Protein AF-A0A0L0GMI0-F1 (afdb_monomer)

Sequence (113 aa):
MDDFISLIKMEAVISYNKTCLLMSGIPMLSYFVLLTFFYLFSEKIFKHLQKLMDSSYFILLMIIPIPVGYISTIIIPFILMANSYTNCPQENLSSYYVKDVALCEKIKRRDLF

Radius of gyration: 20.86 Å; Cα contacts (8 Å, |Δi|>4): 83; chains: 1; bounding box: 43×24×56 Å

Structure (mmCIF, N/CA/C/O backbone):
data_AF-A0A0L0GMI0-F1
#
_entry.id   AF-A0A0L0GMI0-F1
#
loop_
_atom_site.group_PDB
_atom_site.id
_atom_site.type_symbol
_atom_site.label_atom_id
_atom_site.label_alt_id
_atom_site.label_comp_id
_atom_site.label_asym_id
_atom_site.label_entity_id
_atom_site.label_seq_id
_atom_site.pdbx_PDB_ins_code
_atom_site.Cartn_x
_atom_site.Cartn_y
_atom_site.Cartn_z
_atom_site.occupancy
_atom_site.B_iso_or_equiv
_atom_site.auth_seq_id
_atom_site.auth_comp_id
_atom_site.auth_asym_id
_atom_site.auth_atom_id
_atom_site.pdbx_PDB_model_num
ATOM 1 N N . MET A 1 1 ? -8.566 -10.644 -27.800 1.00 45.41 1 MET A N 1
ATOM 2 C CA . MET A 1 1 ? -8.338 -10.448 -26.349 1.00 45.41 1 MET A CA 1
ATOM 3 C C . MET A 1 1 ? -7.211 -11.352 -25.841 1.00 45.41 1 MET A C 1
ATOM 5 O O . MET A 1 1 ? -6.398 -10.899 -25.041 1.00 45.41 1 MET A O 1
ATOM 9 N N . ASP A 1 2 ? -7.097 -12.575 -26.368 1.00 49.34 2 ASP A N 1
ATOM 10 C CA . ASP A 1 2 ? -6.113 -13.588 -25.947 1.00 49.34 2 ASP A CA 1
ATOM 11 C C . ASP A 1 2 ? -4.644 -13.177 -26.104 1.00 49.34 2 ASP A C 1
ATOM 13 O O . ASP A 1 2 ? -3.832 -13.492 -25.242 1.00 49.34 2 ASP A O 1
ATOM 17 N N . ASP A 1 3 ? -4.304 -12.389 -27.128 1.00 56.38 3 ASP A N 1
ATOM 18 C CA . ASP A 1 3 ? -2.925 -11.927 -27.340 1.00 56.38 3 ASP A CA 1
ATOM 19 C C . ASP A 1 3 ? -2.428 -10.937 -26.280 1.00 56.38 3 ASP A C 1
ATOM 21 O O . ASP A 1 3 ? -1.231 -10.805 -26.056 1.00 56.38 3 ASP A O 1
ATOM 25 N N . PHE A 1 4 ? -3.323 -10.162 -25.665 1.00 53.34 4 PHE A N 1
ATOM 26 C CA . PHE A 1 4 ? -2.927 -9.214 -24.618 1.00 53.34 4 PHE A CA 1
ATOM 27 C C . PHE A 1 4 ? -2.730 -9.944 -23.291 1.00 53.34 4 PHE A C 1
ATOM 29 O O . PHE A 1 4 ? -1.762 -9.708 -22.573 1.00 53.34 4 PHE A O 1
ATOM 36 N N . ILE A 1 5 ? -3.617 -10.904 -23.018 1.00 54.28 5 ILE A N 1
ATOM 37 C CA . ILE A 1 5 ? -3.507 -11.810 -21.878 1.00 54.28 5 ILE A CA 1
ATOM 38 C C . ILE A 1 5 ? -2.251 -12.676 -22.017 1.00 54.28 5 ILE A C 1
ATOM 40 O O . ILE A 1 5 ? -1.566 -12.888 -21.023 1.00 54.28 5 ILE A O 1
ATOM 44 N N . SER A 1 6 ? -1.891 -13.124 -23.224 1.00 56.09 6 SER A N 1
ATOM 45 C CA . SER A 1 6 ? -0.655 -13.878 -23.455 1.00 56.09 6 SER A CA 1
ATOM 46 C C . SER A 1 6 ? 0.599 -13.019 -23.259 1.00 56.09 6 SER A C 1
ATOM 48 O O . SER A 1 6 ? 1.538 -13.487 -22.626 1.00 56.09 6 SER A O 1
ATOM 50 N N . LEU A 1 7 ? 0.596 -11.749 -23.683 1.00 53.56 7 LEU A N 1
ATOM 51 C CA . LEU A 1 7 ? 1.687 -10.792 -23.435 1.00 53.56 7 LEU A CA 1
ATOM 52 C C . LEU A 1 7 ? 1.864 -10.448 -21.944 1.00 53.56 7 LEU A C 1
ATOM 54 O O . LEU A 1 7 ? 2.997 -10.333 -21.475 1.00 53.56 7 LEU A O 1
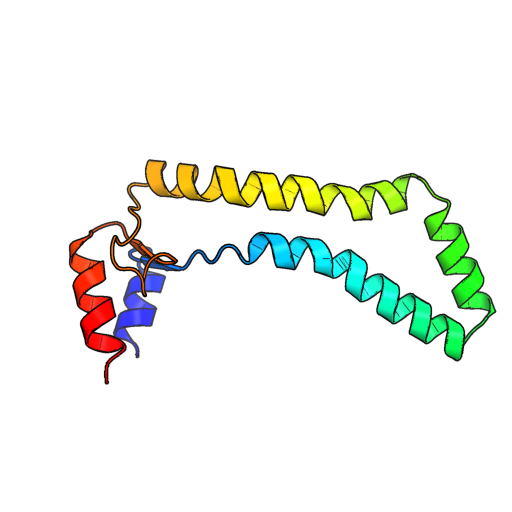ATOM 58 N N . ILE A 1 8 ? 0.765 -10.337 -21.189 1.00 56.25 8 ILE A N 1
ATOM 59 C CA . ILE A 1 8 ? 0.787 -10.200 -19.721 1.00 56.25 8 ILE A CA 1
ATOM 60 C C . ILE A 1 8 ? 1.314 -11.492 -19.077 1.00 56.25 8 ILE A C 1
ATOM 62 O O . ILE A 1 8 ? 2.153 -11.451 -18.182 1.00 56.25 8 ILE A O 1
ATOM 66 N N . LYS A 1 9 ? 0.865 -12.654 -19.566 1.00 52.31 9 LYS A N 1
ATOM 67 C CA . LYS A 1 9 ? 1.255 -13.981 -19.064 1.00 52.31 9 LYS A CA 1
ATOM 68 C C . LYS A 1 9 ? 2.706 -14.353 -19.399 1.00 52.31 9 LYS A C 1
ATOM 70 O O . LYS A 1 9 ? 3.284 -15.183 -18.709 1.00 52.31 9 LYS A O 1
ATOM 75 N N . MET A 1 10 ? 3.292 -13.736 -20.427 1.00 58.47 10 MET A N 1
ATOM 76 C CA . MET A 1 10 ? 4.709 -13.847 -20.798 1.00 58.47 10 MET A CA 1
ATOM 77 C C . MET A 1 10 ? 5.597 -12.785 -20.122 1.00 58.47 10 MET A C 1
ATOM 79 O O . MET A 1 10 ? 6.765 -12.663 -20.484 1.00 58.47 10 MET A O 1
ATOM 83 N N . GLU A 1 11 ? 5.065 -12.004 -19.170 1.00 60.06 11 GLU A N 1
ATOM 84 C CA . GLU A 1 11 ? 5.786 -10.912 -18.492 1.00 60.06 11 GLU A CA 1
ATOM 85 C C . GLU A 1 11 ? 6.426 -9.905 -19.472 1.00 60.06 11 GLU A C 1
ATOM 87 O O . GLU A 1 11 ? 7.500 -9.350 -19.231 1.00 60.06 11 GLU A O 1
ATOM 92 N N . ALA A 1 12 ? 5.804 -9.689 -20.633 1.00 57.09 12 ALA A N 1
ATOM 93 C CA . ALA A 1 12 ? 6.294 -8.730 -21.622 1.00 57.09 12 ALA A CA 1
ATOM 94 C C . ALA A 1 12 ? 5.743 -7.316 -21.365 1.00 57.09 12 ALA A C 1
ATOM 96 O O . ALA A 1 12 ? 6.363 -6.328 -21.768 1.00 57.09 12 ALA A O 1
ATOM 97 N N . VAL A 1 13 ? 4.593 -7.227 -20.683 1.00 57.94 13 VAL A N 1
ATOM 98 C CA . VAL A 1 13 ? 3.870 -5.987 -20.374 1.00 57.94 13 VAL A CA 1
ATOM 99 C C . VAL A 1 13 ? 3.370 -6.029 -18.930 1.00 57.94 13 VAL A C 1
ATOM 101 O O . VAL A 1 13 ? 2.648 -6.949 -18.548 1.00 57.94 13 VAL A O 1
ATOM 104 N N . ILE A 1 14 ? 3.713 -5.011 -18.143 1.00 63.50 14 ILE A N 1
ATOM 105 C CA . ILE A 1 14 ? 3.212 -4.801 -16.783 1.00 63.50 14 ILE A CA 1
ATOM 106 C C . ILE A 1 14 ? 2.431 -3.489 -16.770 1.00 63.50 14 ILE A C 1
ATOM 108 O O . ILE A 1 14 ? 2.994 -2.420 -17.002 1.00 63.50 14 ILE A O 1
ATOM 112 N N . SER A 1 15 ? 1.131 -3.549 -16.475 1.00 63.59 15 SER A N 1
ATOM 113 C CA . SER A 1 15 ? 0.370 -2.341 -16.155 1.00 63.59 15 SER A CA 1
ATOM 114 C C . SER A 1 15 ? 0.621 -1.989 -14.691 1.00 63.59 15 SER A C 1
ATOM 116 O O . SER A 1 15 ? 0.155 -2.694 -13.792 1.00 63.59 15 SER A O 1
ATOM 118 N N . TYR A 1 16 ? 1.348 -0.907 -14.440 1.00 61.53 16 TYR A N 1
ATOM 119 C CA . TYR A 1 16 ? 1.532 -0.375 -13.099 1.00 61.53 16 TYR A CA 1
ATOM 120 C C . TYR A 1 16 ? 0.848 0.984 -13.008 1.00 61.53 16 TYR A C 1
ATOM 122 O O . TYR A 1 16 ? 1.373 2.017 -13.424 1.00 61.53 16 TYR A O 1
ATOM 130 N N . ASN A 1 17 ? -0.360 0.975 -12.452 1.00 62.84 17 ASN A N 1
ATOM 131 C CA . ASN A 1 17 ? -1.055 2.201 -12.109 1.00 62.84 17 ASN A CA 1
ATOM 132 C C . ASN A 1 17 ? -0.637 2.641 -10.696 1.00 62.84 17 ASN A C 1
ATOM 134 O O . ASN A 1 17 ? -0.515 1.818 -9.787 1.00 62.84 17 ASN A O 1
ATOM 138 N N . LYS A 1 18 ? -0.470 3.951 -10.477 1.00 61.91 18 LYS A N 1
ATOM 139 C CA . LYS A 1 18 ? -0.080 4.555 -9.182 1.00 61.91 18 LYS A CA 1
ATOM 140 C C . LYS A 1 18 ? -1.154 4.405 -8.083 1.00 61.91 18 LYS A C 1
ATOM 142 O O . LYS A 1 18 ? -1.054 5.004 -7.015 1.00 61.91 18 LYS A O 1
ATOM 147 N N . THR A 1 19 ? -2.163 3.569 -8.315 1.00 60.03 19 THR A N 1
ATOM 148 C CA . THR A 1 19 ? -3.239 3.179 -7.397 1.00 60.03 19 THR A CA 1
ATOM 149 C C . THR A 1 19 ? -2.758 2.487 -6.118 1.00 60.03 19 THR A C 1
ATOM 151 O O . THR A 1 19 ? -3.553 2.346 -5.194 1.00 60.03 19 THR A O 1
ATOM 154 N N . CYS A 1 20 ? -1.481 2.099 -5.994 1.00 58.75 20 CYS A N 1
ATOM 155 C CA . CYS A 1 20 ? -0.931 1.577 -4.732 1.00 58.75 20 CYS A CA 1
ATOM 156 C C . CYS A 1 20 ? -1.106 2.550 -3.552 1.00 58.75 20 CYS A C 1
ATOM 158 O O . CYS A 1 20 ? -1.334 2.105 -2.428 1.00 58.75 20 CYS A O 1
ATOM 160 N N . LEU A 1 21 ? -1.106 3.867 -3.798 1.00 58.38 21 LEU A N 1
ATOM 161 C CA . LEU A 1 21 ? -1.446 4.859 -2.770 1.00 58.38 21 LEU A CA 1
ATOM 162 C C . LEU A 1 21 ? -2.892 4.705 -2.271 1.00 58.38 21 LEU A C 1
ATOM 164 O O . LEU A 1 21 ? -3.134 4.754 -1.068 1.00 58.38 21 LEU A O 1
ATOM 168 N N . LEU A 1 22 ? -3.843 4.445 -3.172 1.00 61.25 22 LEU A N 1
ATOM 169 C CA . LEU A 1 22 ? -5.258 4.261 -2.829 1.00 61.25 22 LEU A CA 1
ATOM 170 C C . LEU A 1 22 ? -5.500 2.984 -2.013 1.00 61.25 22 LEU A C 1
ATOM 172 O O . LEU A 1 22 ? -6.373 2.974 -1.148 1.00 61.25 22 LEU A O 1
ATOM 176 N N . MET A 1 23 ? -4.698 1.933 -2.219 1.00 65.31 23 MET A N 1
ATOM 177 C CA . MET A 1 23 ? -4.810 0.702 -1.428 1.00 65.31 23 MET A CA 1
ATOM 178 C C . MET A 1 23 ? -4.419 0.898 0.040 1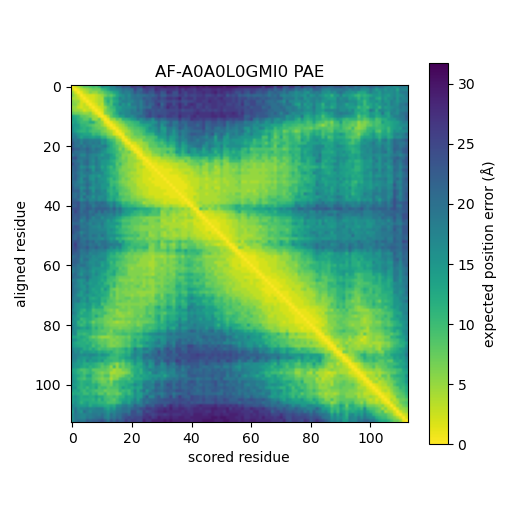.00 65.31 23 MET A C 1
ATOM 180 O O . MET A 1 23 ? -4.988 0.248 0.915 1.00 65.31 23 MET A O 1
ATOM 184 N N . SER A 1 24 ? -3.515 1.838 0.333 1.00 65.75 24 SER A N 1
ATOM 185 C CA . SER A 1 24 ? -3.117 2.144 1.714 1.00 65.75 24 SER A CA 1
ATOM 186 C C . SER A 1 24 ? -4.233 2.789 2.549 1.00 65.75 24 SER A C 1
ATOM 188 O O . SER A 1 24 ? -4.218 2.677 3.771 1.00 65.75 24 SER A O 1
ATOM 190 N N . GLY A 1 25 ? -5.232 3.405 1.904 1.00 68.00 25 GLY A N 1
ATOM 191 C CA . GLY A 1 25 ? -6.398 4.006 2.564 1.00 68.00 25 GLY A CA 1
ATOM 192 C C . GLY A 1 25 ? -7.517 3.016 2.913 1.00 68.00 25 GLY A C 1
ATOM 193 O O . GLY A 1 25 ? -8.428 3.358 3.667 1.00 68.00 25 GLY A O 1
ATOM 194 N N . ILE A 1 26 ? -7.460 1.785 2.393 1.00 79.81 26 ILE A N 1
ATOM 195 C CA . ILE A 1 26 ? -8.497 0.757 2.584 1.00 79.81 26 ILE A CA 1
ATOM 196 C C . ILE A 1 26 ? -8.682 0.368 4.063 1.00 79.81 26 ILE A C 1
ATOM 198 O O . ILE A 1 26 ? -9.832 0.329 4.509 1.00 79.81 26 ILE A O 1
ATOM 202 N N . PRO A 1 27 ? -7.621 0.127 4.863 1.00 78.06 27 PRO A N 1
ATOM 203 C CA . PRO A 1 27 ? -7.773 -0.167 6.289 1.00 78.06 27 PRO A CA 1
ATOM 204 C C . PRO A 1 27 ? -8.501 0.964 7.020 1.00 78.06 27 PRO A C 1
ATOM 206 O O . PRO A 1 27 ? -9.423 0.716 7.793 1.00 78.06 27 PRO A O 1
ATOM 209 N N . MET A 1 28 ? -8.165 2.212 6.683 1.00 76.75 28 MET A N 1
ATOM 210 C CA . MET A 1 28 ? -8.771 3.399 7.276 1.00 76.75 28 MET A CA 1
ATOM 211 C C . MET A 1 28 ? -10.262 3.507 6.939 1.00 76.75 28 MET A C 1
ATOM 213 O O . MET A 1 28 ? -11.093 3.616 7.840 1.00 76.75 28 MET A O 1
ATOM 217 N N . LEU A 1 29 ? -10.615 3.396 5.656 1.00 82.00 29 LEU A N 1
ATOM 218 C CA . LEU A 1 29 ? -12.003 3.455 5.191 1.00 82.00 29 LEU A CA 1
ATOM 219 C C . LEU A 1 29 ? -12.854 2.310 5.748 1.00 82.00 29 LEU A C 1
ATOM 221 O O . LEU A 1 29 ? -13.950 2.552 6.252 1.00 82.00 29 LEU A O 1
ATOM 225 N N . SER A 1 30 ? -12.345 1.076 5.698 1.00 83.94 30 SER A N 1
ATOM 226 C CA . SER A 1 30 ? -13.062 -0.096 6.213 1.00 83.94 30 SER A CA 1
ATOM 227 C C . SER A 1 30 ? -13.375 0.038 7.704 1.00 83.94 30 SER A C 1
ATOM 229 O O . SER A 1 30 ? -14.489 -0.261 8.135 1.00 83.94 30 SER A O 1
ATOM 231 N N . TYR A 1 31 ? -12.438 0.582 8.482 1.00 80.06 31 TYR A N 1
ATOM 232 C CA . TYR A 1 31 ? -12.627 0.827 9.903 1.00 80.06 31 TYR A CA 1
ATOM 233 C C . TYR A 1 31 ? -13.682 1.903 10.179 1.00 80.06 31 TYR A C 1
ATOM 235 O O . TYR A 1 31 ? -14.556 1.682 11.013 1.00 80.06 31 TYR A O 1
ATOM 243 N N . PHE A 1 32 ? -13.661 3.037 9.467 1.00 83.62 32 PHE A N 1
ATOM 244 C CA . PHE A 1 32 ? -14.683 4.082 9.627 1.00 83.62 32 PHE A CA 1
ATOM 245 C C . PHE A 1 32 ? -16.092 3.571 9.317 1.00 83.62 32 PHE A C 1
ATOM 247 O O . PHE A 1 32 ? -17.040 3.896 10.037 1.00 83.62 32 PHE A O 1
ATOM 254 N N . VAL A 1 33 ? -16.232 2.736 8.285 1.00 87.94 33 VAL A N 1
ATOM 255 C CA . VAL A 1 33 ? -17.512 2.101 7.943 1.00 87.94 33 VAL A CA 1
ATOM 256 C C . VAL A 1 33 ? -17.976 1.181 9.072 1.00 87.94 33 VAL A C 1
ATOM 258 O O . VAL A 1 33 ? -19.119 1.297 9.512 1.00 87.94 33 VAL A O 1
ATOM 261 N N . LEU A 1 34 ? -17.094 0.323 9.595 1.00 85.50 34 LEU A N 1
ATOM 262 C CA . LEU A 1 34 ? -17.415 -0.554 10.726 1.00 85.50 34 LEU A CA 1
ATOM 263 C C . LEU A 1 34 ? -17.786 0.243 11.980 1.00 85.50 34 LEU A C 1
ATOM 265 O O . LEU A 1 34 ? -18.757 -0.085 12.655 1.00 85.50 34 LEU A O 1
ATOM 269 N N . LEU A 1 35 ? -17.056 1.314 12.277 1.00 84.38 35 LEU A N 1
ATOM 270 C CA . LEU A 1 35 ? -17.288 2.149 13.451 1.00 84.38 35 LEU A CA 1
ATOM 271 C C . LEU A 1 35 ? -18.642 2.864 13.367 1.00 84.38 35 LEU A C 1
ATOM 273 O O . LEU A 1 35 ? -19.394 2.864 14.339 1.00 84.38 35 LEU A O 1
ATOM 277 N N . THR A 1 36 ? -18.992 3.387 12.190 1.00 85.62 36 THR A N 1
ATOM 278 C CA . THR A 1 36 ? -20.298 4.020 11.937 1.00 85.62 36 THR A CA 1
ATOM 279 C C . THR A 1 36 ? -21.433 2.998 12.010 1.00 85.62 36 THR A C 1
ATOM 281 O O . THR A 1 36 ? -22.473 3.257 12.612 1.00 85.62 36 THR A O 1
ATOM 284 N N . PHE A 1 37 ? -21.219 1.805 11.453 1.00 88.81 37 PHE A N 1
ATOM 285 C CA . PHE A 1 37 ? -22.167 0.700 11.528 1.00 88.81 37 PHE A CA 1
ATOM 286 C C . PHE A 1 37 ? -22.421 0.285 12.986 1.00 88.81 37 PHE A C 1
ATOM 288 O O . PHE A 1 37 ? -23.559 0.290 13.449 1.00 88.81 37 PHE A O 1
ATOM 295 N N . PHE A 1 38 ? -21.377 0.012 13.768 1.00 84.88 38 PHE A N 1
ATOM 296 C CA . PHE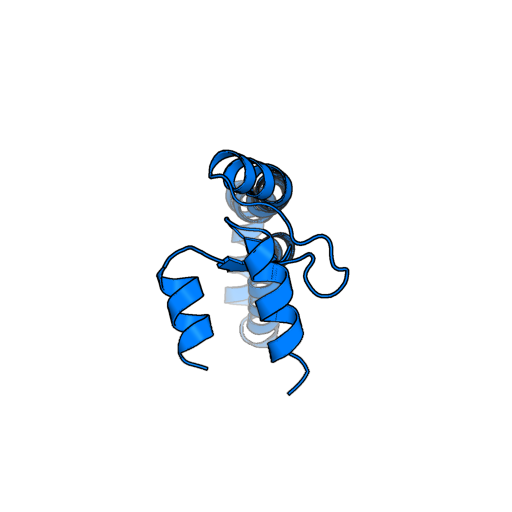 A 1 38 ? -21.550 -0.381 15.168 1.00 84.88 38 PHE A CA 1
ATOM 297 C C . PHE A 1 38 ? -22.055 0.752 16.064 1.00 84.88 38 PHE A C 1
ATOM 299 O O . PHE A 1 38 ? -22.758 0.465 17.029 1.00 84.88 38 PHE A O 1
ATOM 306 N N . TYR A 1 39 ? -21.774 2.016 15.740 1.00 84.31 39 TYR A N 1
ATOM 307 C CA . TYR A 1 39 ? -22.387 3.158 16.422 1.00 84.31 39 TYR A CA 1
ATOM 308 C C . TYR A 1 39 ? -23.920 3.139 16.302 1.00 84.31 39 TYR A C 1
ATOM 310 O O . TYR A 1 39 ? -24.614 3.341 17.295 1.00 84.31 39 TYR A O 1
ATOM 318 N N . LEU A 1 40 ? -24.446 2.828 15.113 1.00 86.62 40 LEU A N 1
ATOM 319 C CA . LEU A 1 40 ? -25.888 2.763 14.854 1.00 86.62 40 LEU A CA 1
ATOM 320 C C . LEU A 1 40 ? -26.565 1.536 15.487 1.00 86.62 40 LEU A C 1
ATOM 322 O O . LEU A 1 40 ? -27.724 1.619 15.884 1.00 86.62 40 LEU A O 1
ATOM 326 N N . PHE A 1 41 ? -25.862 0.403 15.580 1.00 85.19 41 PHE A N 1
ATOM 327 C CA . PHE A 1 41 ? -26.471 -0.878 15.964 1.00 85.19 41 PHE A CA 1
ATOM 328 C C . PHE A 1 41 ? -26.119 -1.375 17.372 1.00 85.19 41 PHE A C 1
ATOM 330 O O . PHE A 1 41 ? -26.845 -2.207 17.919 1.00 85.19 41 PHE A O 1
ATOM 337 N N . SER A 1 42 ? -24.995 -0.969 17.970 1.00 82.69 42 SER A N 1
ATOM 338 C CA . SER A 1 42 ? -24.513 -1.570 19.222 1.00 82.69 42 SER A CA 1
ATOM 339 C C . SER A 1 42 ? -23.525 -0.693 19.992 1.00 82.69 42 SER A C 1
ATOM 341 O O . SER A 1 42 ? -22.308 -0.769 19.816 1.00 82.69 42 SER A O 1
ATOM 343 N N . GLU A 1 43 ? -24.043 0.027 20.987 1.00 79.06 43 GLU A N 1
ATOM 344 C CA . GLU A 1 43 ? -23.264 0.919 21.857 1.00 79.06 43 GLU A CA 1
ATOM 345 C C . GLU A 1 43 ? -22.144 0.196 22.642 1.00 79.06 43 GLU A C 1
ATOM 347 O O . GLU A 1 43 ? -21.072 0.752 22.886 1.00 79.06 43 GLU A O 1
ATOM 352 N N . LYS A 1 44 ? -22.355 -1.078 23.013 1.00 82.81 44 LYS A N 1
ATOM 353 C CA . LYS A 1 44 ? -21.337 -1.909 23.689 1.00 82.81 44 LYS A CA 1
ATOM 354 C C . LYS A 1 44 ? -20.145 -2.225 22.784 1.00 82.81 44 LYS A C 1
ATOM 356 O O . LYS A 1 44 ? -19.004 -2.164 23.235 1.00 82.81 44 LYS A O 1
ATOM 361 N N . ILE A 1 45 ? -20.412 -2.568 21.524 1.00 79.31 45 ILE A N 1
ATOM 362 C CA . ILE A 1 45 ? -19.373 -2.921 20.548 1.00 79.31 45 ILE A CA 1
ATOM 363 C C . ILE A 1 45 ? -18.616 -1.660 20.130 1.00 79.31 45 ILE A C 1
ATOM 365 O O . ILE A 1 45 ? -17.389 -1.678 20.050 1.00 79.31 45 ILE A O 1
ATOM 369 N N . PHE A 1 46 ? -19.328 -0.542 19.980 1.00 81.38 46 PHE A N 1
ATOM 370 C CA . PHE A 1 46 ? -18.733 0.766 19.733 1.00 81.38 46 PHE A CA 1
ATOM 371 C C . PHE A 1 46 ? -17.703 1.156 20.807 1.00 81.38 46 PHE A C 1
ATOM 373 O O . PHE A 1 46 ? -16.556 1.452 20.475 1.00 81.38 46 PHE A O 1
ATOM 380 N N . LYS A 1 47 ? -18.056 1.065 22.100 1.00 81.94 47 LYS A N 1
ATOM 381 C CA . LYS A 1 47 ? -17.120 1.360 23.207 1.00 81.94 47 LYS A CA 1
ATOM 382 C C . LYS A 1 47 ? -15.894 0.440 23.204 1.00 81.94 47 LYS A C 1
ATOM 384 O O . LYS A 1 47 ? -14.802 0.866 23.574 1.00 81.94 47 LYS A O 1
ATOM 389 N N . HIS A 1 48 ? -16.050 -0.813 22.772 1.00 82.25 48 HIS A N 1
ATOM 390 C CA . HIS A 1 48 ? -14.936 -1.754 22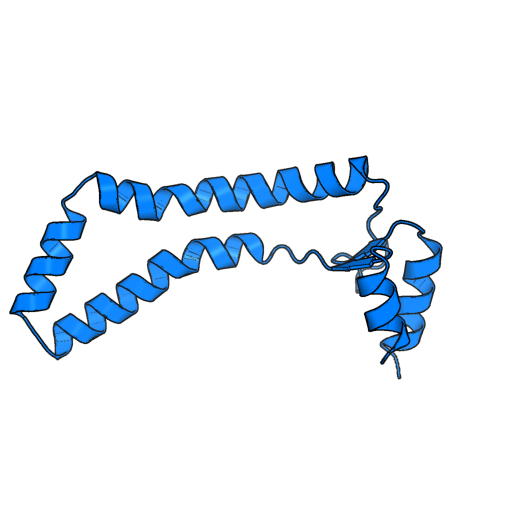.658 1.00 82.25 48 HIS A CA 1
ATOM 391 C C . HIS A 1 48 ? -13.982 -1.402 21.504 1.00 82.25 48 HIS A C 1
ATOM 393 O O . HIS A 1 48 ? -12.768 -1.406 21.698 1.00 82.25 48 HIS A O 1
ATOM 399 N N . LEU A 1 49 ? -14.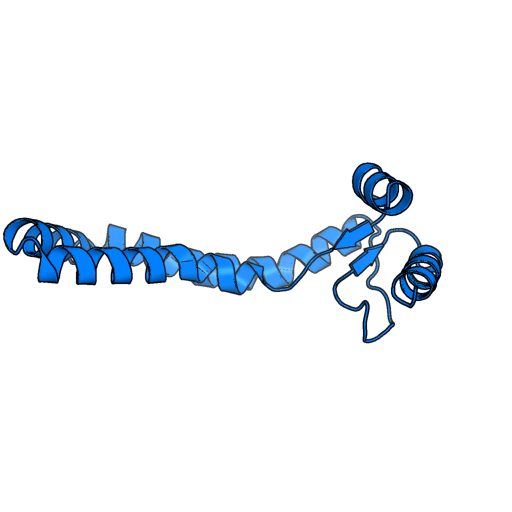518 -1.031 20.336 1.00 78.50 49 LEU A N 1
ATOM 400 C CA . LEU A 1 49 ? -13.730 -0.539 19.197 1.00 78.50 49 LEU A CA 1
ATOM 401 C C . LEU A 1 49 ? -12.995 0.762 19.532 1.00 78.50 49 LEU A C 1
ATOM 403 O O . LEU A 1 49 ? -11.820 0.912 19.210 1.00 78.50 49 LEU A O 1
ATOM 407 N N . GLN A 1 50 ? -13.649 1.672 20.253 1.00 77.81 50 GLN A N 1
ATOM 408 C CA . GLN A 1 50 ? -13.020 2.911 20.702 1.00 77.81 50 GLN A CA 1
ATOM 409 C C . GLN A 1 50 ? -11.845 2.636 21.656 1.00 77.81 50 GLN A C 1
ATOM 411 O O . GLN A 1 50 ? -10.779 3.220 21.503 1.00 77.81 50 GLN A O 1
ATOM 416 N N . LYS A 1 51 ? -11.987 1.661 22.562 1.00 82.75 51 LYS A N 1
ATOM 417 C CA . LYS A 1 51 ? -10.895 1.217 23.441 1.00 82.75 51 LYS A CA 1
ATOM 418 C C . LYS A 1 51 ? -9.734 0.561 22.678 1.00 82.75 51 LYS A C 1
ATOM 420 O O . LYS A 1 51 ? -8.590 0.659 23.112 1.00 82.75 51 LYS A O 1
ATOM 425 N N . LEU A 1 52 ? -10.003 -0.110 21.555 1.00 77.50 52 LEU A N 1
ATOM 426 C CA . LEU A 1 52 ? -8.950 -0.638 20.676 1.00 77.50 52 LEU A CA 1
ATOM 427 C C . LEU A 1 52 ? -8.142 0.488 20.013 1.00 77.50 52 LEU A C 1
ATOM 429 O O . LEU A 1 52 ? -6.943 0.318 19.814 1.00 77.50 52 LEU A O 1
ATOM 433 N N . MET A 1 53 ? -8.761 1.639 19.733 1.00 71.12 53 MET A N 1
ATOM 434 C CA . MET A 1 53 ? -8.090 2.817 19.170 1.00 71.12 53 MET A CA 1
ATOM 435 C C . MET A 1 53 ? -7.141 3.502 20.163 1.00 71.12 53 MET A C 1
ATOM 437 O O . MET A 1 53 ? -6.106 4.013 19.747 1.00 71.12 53 MET A O 1
ATOM 441 N N . ASP A 1 54 ? -7.446 3.463 21.464 1.00 77.75 54 ASP A N 1
ATOM 442 C CA . ASP A 1 54 ? -6.546 3.985 22.505 1.00 77.75 54 ASP A CA 1
ATOM 443 C C . ASP A 1 54 ? -5.231 3.187 22.593 1.00 77.75 54 ASP A C 1
ATOM 445 O O . ASP A 1 54 ? -4.234 3.655 23.148 1.00 77.75 54 ASP A O 1
ATOM 449 N N . SER A 1 55 ? -5.198 1.976 22.026 1.00 82.25 55 SER A N 1
ATOM 450 C CA . SER A 1 55 ? -3.973 1.195 21.909 1.00 82.25 55 SER A CA 1
ATOM 451 C C . SER A 1 55 ? -3.051 1.806 20.854 1.00 82.25 55 SER A C 1
ATOM 453 O O . SER A 1 55 ? -3.373 1.835 19.663 1.00 82.25 55 SER A O 1
ATOM 455 N N . SER A 1 56 ? -1.850 2.223 21.268 1.00 79.44 56 SER A N 1
ATOM 456 C CA . SER A 1 56 ? -0.853 2.808 20.357 1.00 79.44 56 SER A CA 1
ATOM 457 C C . SER A 1 56 ? -0.502 1.886 19.182 1.00 79.44 56 SER A C 1
ATOM 459 O O . SER A 1 56 ? -0.226 2.361 18.082 1.00 79.44 56 SER A O 1
ATOM 461 N N . TYR A 1 57 ? -0.589 0.567 19.382 1.00 81.06 57 TYR A N 1
ATOM 462 C CA . TYR A 1 57 ? -0.366 -0.441 18.347 1.00 81.06 57 TYR A CA 1
ATOM 463 C C . TYR A 1 57 ? -1.372 -0.350 17.196 1.00 81.06 57 TYR A C 1
ATOM 465 O O . TYR A 1 57 ? -1.011 -0.583 16.043 1.00 81.06 57 TYR A O 1
ATOM 473 N N . PHE A 1 58 ? -2.626 -0.001 17.490 1.00 79.75 58 PHE A N 1
ATOM 474 C CA . PHE A 1 58 ? -3.684 0.069 16.485 1.00 79.75 58 PHE A CA 1
ATOM 475 C C . PHE A 1 58 ? -3.524 1.310 15.604 1.00 79.75 58 PHE A C 1
ATOM 477 O O . PHE A 1 58 ? -3.633 1.234 14.381 1.00 79.75 58 PHE A O 1
ATOM 484 N N . ILE A 1 59 ? -3.160 2.439 16.219 1.00 78.44 59 ILE A N 1
ATOM 485 C CA . ILE A 1 59 ? -2.799 3.672 15.509 1.00 78.44 59 ILE A CA 1
ATOM 486 C C . ILE A 1 59 ? -1.585 3.423 14.605 1.00 78.44 59 ILE A C 1
ATOM 488 O O . ILE A 1 59 ? -1.590 3.812 13.438 1.00 78.44 59 ILE A O 1
ATOM 492 N N . LEU A 1 60 ? -0.570 2.715 15.111 1.00 82.00 60 LEU A N 1
ATOM 493 C CA . LEU A 1 60 ? 0.619 2.365 14.338 1.00 82.00 60 LEU A CA 1
ATOM 494 C C . LEU A 1 60 ? 0.261 1.531 13.094 1.00 82.00 60 LEU A C 1
ATOM 496 O O . LEU A 1 60 ? 0.692 1.859 11.990 1.00 82.00 60 LEU A O 1
ATOM 500 N N . LEU A 1 61 ? -0.580 0.504 13.253 1.00 81.56 61 LEU A N 1
ATOM 501 C CA . LEU A 1 61 ? -1.065 -0.348 12.158 1.00 81.56 61 LEU A CA 1
ATOM 502 C C . LEU A 1 61 ? -1.834 0.424 11.079 1.00 81.56 61 LEU A C 1
ATOM 504 O O . LEU A 1 61 ? -1.763 0.062 9.908 1.00 81.56 61 LEU A O 1
ATOM 508 N N . MET A 1 62 ? -2.545 1.483 11.461 1.00 78.56 62 MET A N 1
ATOM 509 C CA . MET A 1 62 ? -3.307 2.324 10.534 1.00 78.56 62 MET A CA 1
ATOM 510 C C . MET A 1 62 ? -2.428 3.342 9.803 1.00 78.56 62 MET A C 1
ATOM 512 O O . MET A 1 62 ? -2.721 3.690 8.661 1.00 78.56 62 MET A O 1
ATOM 516 N N . ILE A 1 63 ? -1.347 3.810 10.433 1.00 80.94 63 ILE A N 1
ATOM 517 C CA . ILE A 1 63 ? -0.457 4.827 9.858 1.00 80.94 63 ILE A CA 1
ATOM 518 C C . ILE A 1 63 ? 0.633 4.202 8.983 1.00 80.94 63 ILE A C 1
ATOM 520 O O . ILE A 1 63 ? 0.931 4.760 7.932 1.00 80.94 63 ILE A O 1
ATOM 524 N N . ILE A 1 64 ? 1.206 3.051 9.362 1.00 82.44 64 ILE A N 1
ATOM 525 C CA . ILE A 1 64 ? 2.294 2.368 8.625 1.00 82.44 64 ILE A CA 1
ATOM 526 C C . ILE A 1 64 ? 2.013 2.157 7.120 1.00 82.44 64 ILE A C 1
ATOM 528 O O . ILE A 1 64 ? 2.935 2.342 6.321 1.00 82.44 64 ILE A O 1
ATOM 532 N N . PRO A 1 65 ? 0.794 1.796 6.678 1.00 80.44 65 PRO A N 1
ATOM 533 C CA . PRO A 1 65 ? 0.503 1.592 5.262 1.00 80.44 65 PRO A CA 1
ATOM 534 C C . PRO A 1 65 ? 0.727 2.840 4.401 1.00 80.44 65 PRO A C 1
ATOM 536 O O . PRO A 1 65 ? 1.024 2.705 3.217 1.00 80.44 65 PRO A O 1
ATOM 539 N N . ILE A 1 66 ? 0.625 4.043 4.976 1.00 77.19 66 ILE A N 1
ATOM 540 C CA . ILE A 1 66 ? 0.757 5.319 4.259 1.00 77.19 66 ILE A CA 1
ATOM 541 C C . ILE A 1 66 ? 2.190 5.528 3.729 1.00 77.19 66 ILE A C 1
ATOM 543 O O . ILE A 1 66 ? 2.357 5.644 2.510 1.00 77.19 66 ILE A O 1
ATOM 547 N N . PRO A 1 67 ? 3.251 5.542 4.568 1.00 81.94 67 PRO A N 1
ATOM 548 C CA . PRO A 1 67 ? 4.619 5.655 4.081 1.00 81.94 67 PRO A CA 1
ATOM 549 C C . PRO A 1 67 ? 5.026 4.439 3.248 1.00 81.94 67 PRO A C 1
ATOM 551 O O . PRO A 1 67 ? 5.748 4.614 2.274 1.00 81.94 67 PRO A O 1
ATOM 554 N N . VAL A 1 68 ? 4.539 3.230 3.555 1.00 80.75 68 VAL A N 1
ATOM 555 C CA . VAL A 1 68 ? 4.814 2.037 2.733 1.00 80.75 68 VAL A CA 1
ATOM 556 C C . VAL A 1 68 ? 4.233 2.199 1.327 1.00 80.75 68 VAL A C 1
ATOM 558 O O . VAL A 1 68 ? 4.932 1.958 0.343 1.00 80.75 68 VAL A O 1
ATOM 561 N N . GLY A 1 69 ? 2.993 2.680 1.213 1.00 73.75 69 GLY A N 1
ATOM 562 C CA . GLY A 1 69 ? 2.360 3.005 -0.061 1.00 73.75 69 GLY A CA 1
ATOM 563 C C . GLY A 1 69 ? 3.151 4.065 -0.827 1.00 73.75 69 GLY A C 1
ATOM 564 O O . GLY A 1 69 ? 3.492 3.854 -1.989 1.00 73.75 69 GLY A O 1
ATOM 565 N N . TYR A 1 70 ? 3.545 5.156 -0.169 1.00 77.50 70 TYR A N 1
ATOM 566 C CA . TYR A 1 70 ? 4.358 6.206 -0.788 1.00 77.50 70 TYR A CA 1
ATOM 567 C C . TYR A 1 70 ? 5.722 5.688 -1.274 1.00 77.50 70 TYR A C 1
ATOM 569 O O . TYR A 1 70 ? 6.078 5.861 -2.440 1.00 77.50 70 TYR A O 1
ATOM 577 N N . ILE A 1 71 ? 6.457 4.974 -0.422 1.00 81.38 71 ILE A N 1
ATOM 578 C CA . ILE A 1 71 ? 7.757 4.383 -0.757 1.00 81.38 71 ILE A CA 1
ATOM 579 C C . ILE A 1 71 ? 7.615 3.395 -1.922 1.00 81.38 71 ILE A C 1
ATOM 581 O O . ILE A 1 71 ? 8.419 3.428 -2.853 1.00 81.38 71 ILE A O 1
ATOM 585 N N . SER A 1 72 ? 6.561 2.574 -1.936 1.00 75.69 72 SER A N 1
ATOM 586 C CA . SER A 1 72 ? 6.308 1.633 -3.031 1.00 75.69 72 SER A CA 1
ATOM 587 C C . SER A 1 72 ? 6.116 2.340 -4.379 1.00 75.69 72 SER A C 1
ATOM 589 O O . SER A 1 72 ? 6.646 1.876 -5.386 1.00 75.69 72 SER A O 1
ATOM 591 N N . THR A 1 73 ? 5.469 3.514 -4.410 1.00 72.94 73 THR A N 1
ATOM 592 C CA . THR A 1 73 ? 5.301 4.274 -5.662 1.00 72.94 73 THR A CA 1
ATOM 593 C C . THR A 1 73 ? 6.610 4.773 -6.261 1.00 72.94 73 THR A C 1
ATOM 595 O O . THR A 1 73 ? 6.677 4.954 -7.475 1.00 72.94 73 THR A O 1
ATOM 598 N N . ILE A 1 74 ? 7.643 4.946 -5.436 1.00 75.94 74 ILE A N 1
ATOM 599 C CA . ILE A 1 74 ? 8.983 5.342 -5.868 1.00 75.94 74 ILE A CA 1
ATOM 600 C C . ILE A 1 74 ? 9.801 4.102 -6.234 1.00 75.94 74 ILE A C 1
ATOM 602 O O . ILE A 1 74 ? 10.384 4.057 -7.311 1.00 75.94 74 ILE A O 1
ATOM 606 N N . ILE A 1 75 ? 9.819 3.081 -5.372 1.00 80.12 75 ILE A N 1
ATOM 607 C CA . ILE A 1 75 ? 10.667 1.891 -5.536 1.00 80.12 75 ILE A CA 1
ATOM 608 C C . ILE A 1 75 ? 10.235 1.027 -6.729 1.00 80.12 75 ILE A C 1
ATOM 610 O O . ILE A 1 75 ? 11.093 0.531 -7.458 1.00 80.12 75 ILE A O 1
ATOM 614 N N . ILE A 1 76 ? 8.931 0.842 -6.954 1.00 75.38 76 ILE A N 1
ATOM 615 C CA . ILE A 1 76 ? 8.427 -0.069 -7.993 1.00 75.38 76 ILE A CA 1
ATOM 616 C C . ILE A 1 76 ? 8.917 0.327 -9.401 1.00 75.38 76 ILE A C 1
ATOM 618 O O . ILE A 1 76 ? 9.461 -0.540 -10.085 1.00 75.38 76 ILE A O 1
ATOM 622 N N . PRO A 1 77 ? 8.844 1.603 -9.834 1.00 71.88 77 PRO A N 1
ATOM 623 C CA . PRO A 1 77 ? 9.451 2.044 -11.091 1.00 71.88 77 PRO A CA 1
ATOM 624 C C . PRO A 1 77 ? 10.947 1.725 -11.224 1.00 71.88 77 PRO A C 1
ATOM 626 O O . PRO A 1 77 ? 11.385 1.342 -12.307 1.00 71.88 77 PRO A O 1
ATOM 629 N N . PHE A 1 78 ? 11.730 1.842 -10.144 1.00 76.56 78 PHE A N 1
ATOM 630 C CA . PHE A 1 78 ? 13.160 1.501 -10.163 1.00 76.56 78 PHE A CA 1
ATOM 631 C C . PHE A 1 78 ? 13.393 -0.003 -10.310 1.00 76.56 78 PHE A C 1
ATOM 633 O O . PHE A 1 78 ? 14.252 -0.410 -11.089 1.00 76.56 78 PHE A O 1
ATOM 640 N N . ILE A 1 79 ? 12.613 -0.836 -9.615 1.00 77.56 79 ILE A N 1
ATOM 641 C CA . ILE A 1 79 ? 12.679 -2.299 -9.758 1.00 77.56 79 ILE A CA 1
ATOM 642 C C . ILE A 1 79 ? 12.292 -2.717 -11.182 1.00 77.56 79 ILE A C 1
ATOM 644 O O . ILE A 1 79 ? 12.934 -3.588 -11.768 1.00 77.56 79 ILE A O 1
ATOM 648 N N . LEU A 1 80 ? 11.261 -2.095 -11.756 1.00 76.31 80 LEU A N 1
ATOM 649 C CA . LEU A 1 80 ? 10.846 -2.348 -13.136 1.00 76.31 80 LEU A CA 1
ATOM 650 C C . LEU A 1 80 ? 11.966 -1.977 -14.117 1.00 76.31 80 LEU A C 1
ATOM 652 O O . LEU A 1 80 ? 12.327 -2.792 -14.964 1.00 76.31 80 LEU A O 1
ATOM 656 N N . MET A 1 81 ? 12.588 -0.811 -13.939 1.00 72.56 81 MET A N 1
ATOM 657 C CA . MET A 1 81 ? 13.716 -0.374 -14.763 1.00 72.56 81 MET A CA 1
ATOM 658 C C . MET A 1 81 ? 14.931 -1.308 -14.645 1.00 72.56 81 MET A C 1
ATOM 660 O O . MET A 1 81 ? 15.523 -1.670 -15.660 1.00 72.56 81 MET A O 1
ATOM 664 N N . ALA A 1 82 ? 15.263 -1.771 -13.435 1.00 78.25 82 ALA A N 1
ATOM 665 C CA . ALA A 1 82 ? 16.340 -2.741 -13.209 1.00 78.25 82 ALA A CA 1
ATOM 666 C C . ALA A 1 82 ? 16.082 -4.090 -13.908 1.00 78.25 82 ALA A C 1
ATOM 668 O O . ALA A 1 82 ? 17.018 -4.744 -14.359 1.00 78.25 82 ALA A O 1
ATOM 669 N N . ASN A 1 83 ? 14.813 -4.474 -14.068 1.00 75.62 83 ASN A N 1
ATOM 670 C CA . ASN A 1 83 ? 14.391 -5.675 -14.793 1.00 75.62 83 ASN A CA 1
ATOM 671 C C . ASN A 1 83 ? 14.174 -5.437 -16.303 1.00 75.62 83 ASN A C 1
ATOM 673 O O . ASN A 1 83 ? 13.474 -6.212 -16.957 1.00 75.62 83 ASN A O 1
ATOM 677 N N . SER A 1 84 ? 14.777 -4.379 -16.863 1.00 76.62 84 SER A N 1
ATOM 678 C CA . SER A 1 84 ? 14.690 -3.998 -18.284 1.00 76.62 84 SER A CA 1
ATOM 679 C C . SER A 1 84 ? 13.289 -3.614 -18.767 1.00 76.62 84 SER A C 1
ATOM 681 O O . SER A 1 84 ? 13.034 -3.623 -19.968 1.00 76.62 84 SER A O 1
ATOM 683 N N . TYR A 1 85 ? 12.377 -3.247 -17.864 1.00 71.81 85 TYR A N 1
ATOM 684 C CA . TYR A 1 85 ? 11.110 -2.647 -18.265 1.00 71.81 85 TYR A CA 1
ATOM 685 C C . TYR A 1 85 ? 11.258 -1.134 -18.424 1.00 71.81 85 TYR A C 1
ATOM 687 O O . TYR A 1 85 ? 11.752 -0.429 -17.547 1.00 71.81 85 TYR A O 1
ATOM 695 N N . THR A 1 86 ? 10.762 -0.624 -19.540 1.00 72.31 86 THR A N 1
ATOM 696 C CA . THR A 1 86 ? 10.757 0.794 -19.895 1.00 72.31 86 THR A CA 1
ATOM 697 C C . THR A 1 86 ? 9.325 1.315 -19.929 1.00 72.31 86 THR A C 1
ATOM 699 O O . THR A 1 86 ? 8.396 0.575 -20.248 1.00 72.31 86 THR A O 1
ATOM 702 N N . ASN A 1 87 ? 9.128 2.578 -19.548 1.00 70.12 87 ASN A N 1
ATOM 703 C CA . ASN A 1 87 ? 7.809 3.204 -19.614 1.00 70.12 87 ASN A CA 1
ATOM 704 C C . ASN A 1 87 ? 7.494 3.603 -21.064 1.00 70.12 87 ASN A C 1
ATOM 706 O O . ASN A 1 87 ? 8.364 4.137 -21.759 1.00 70.12 87 ASN A O 1
ATOM 710 N N . CYS A 1 88 ? 6.259 3.378 -21.509 1.00 73.69 88 CYS A N 1
ATOM 711 C CA . CYS A 1 88 ? 5.807 3.838 -22.813 1.00 73.69 88 CYS A CA 1
ATOM 712 C C . CYS A 1 88 ? 5.736 5.383 -22.855 1.00 73.69 88 CYS A C 1
ATOM 714 O O . CYS A 1 88 ? 5.037 5.990 -22.045 1.00 73.69 88 CYS A O 1
ATOM 716 N N . PRO A 1 89 ? 6.389 6.049 -23.827 1.00 67.25 89 PRO A N 1
ATOM 717 C CA . PRO A 1 89 ? 6.448 7.515 -23.900 1.00 67.25 89 PRO A CA 1
ATOM 718 C C . PRO A 1 89 ? 5.143 8.185 -24.376 1.00 67.25 89 PRO A C 1
ATOM 720 O O . PRO A 1 89 ? 5.082 9.405 -24.485 1.00 67.25 89 PRO A O 1
ATOM 723 N N . GLN A 1 90 ? 4.098 7.416 -24.699 1.00 67.44 90 GLN A N 1
ATOM 724 C CA . GLN A 1 90 ? 2.809 7.942 -25.160 1.00 67.44 90 GLN A CA 1
ATOM 725 C C . GLN A 1 90 ? 1.903 8.299 -23.972 1.00 67.44 90 GLN A C 1
ATOM 727 O O . GLN A 1 90 ? 1.713 7.480 -23.078 1.00 67.44 90 GLN A O 1
ATOM 732 N N . GLU A 1 91 ? 1.291 9.491 -23.992 1.00 58.88 91 GLU A N 1
ATOM 733 C CA . GLU A 1 91 ? 0.484 10.033 -22.880 1.00 58.88 91 GLU A CA 1
ATOM 734 C C . GLU A 1 91 ? -0.622 9.076 -22.395 1.00 58.88 91 GLU A C 1
ATOM 736 O O . GLU A 1 91 ? -0.760 8.857 -21.190 1.00 58.88 91 GLU A O 1
ATOM 741 N N . ASN A 1 92 ? -1.327 8.413 -23.320 1.00 61.81 92 ASN A N 1
ATOM 742 C CA . ASN A 1 92 ? -2.398 7.455 -23.002 1.00 61.81 92 ASN A CA 1
ATOM 743 C C . ASN A 1 92 ? -1.903 6.092 -22.475 1.00 61.81 92 ASN A C 1
ATOM 745 O O . ASN A 1 92 ? -2.716 5.278 -22.047 1.00 61.81 92 ASN A O 1
ATOM 749 N N . LEU A 1 93 ? -0.593 5.824 -22.506 1.00 59.62 93 LEU A N 1
ATOM 750 C CA . LEU A 1 93 ? 0.017 4.531 -22.158 1.00 59.62 93 LEU A CA 1
ATOM 751 C C . LEU A 1 93 ? 1.080 4.646 -21.055 1.00 59.62 93 LEU A C 1
ATOM 753 O O . LEU A 1 93 ? 1.790 3.687 -20.775 1.00 59.62 93 LEU A O 1
ATOM 757 N N . SER A 1 94 ? 1.157 5.800 -20.394 1.00 63.03 94 SER A N 1
ATOM 758 C CA . SER A 1 94 ? 2.157 6.125 -19.365 1.00 63.03 94 SER A CA 1
ATOM 759 C C . SER A 1 94 ? 2.100 5.260 -18.092 1.00 63.03 94 SER A C 1
ATOM 761 O O . SER A 1 94 ? 2.989 5.345 -17.240 1.00 63.03 94 SER A O 1
ATOM 763 N N . SER A 1 95 ? 1.053 4.443 -17.944 1.00 63.69 95 SER A N 1
ATOM 764 C CA . SER A 1 95 ? 0.873 3.446 -16.881 1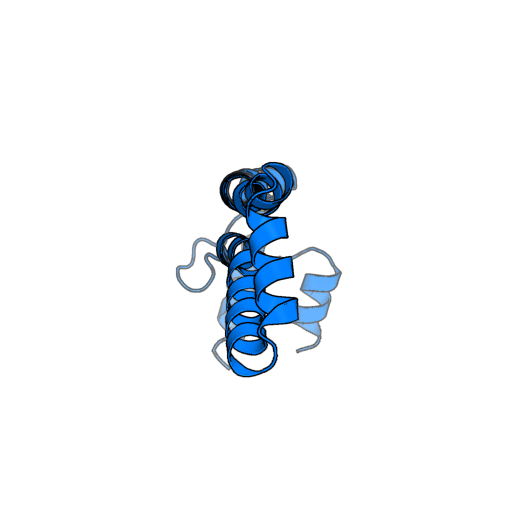.00 63.69 95 SER A CA 1
ATOM 765 C C . SER A 1 95 ? 1.387 2.048 -17.254 1.00 63.69 95 SER A C 1
ATOM 767 O O . SER A 1 95 ? 1.357 1.142 -16.417 1.00 63.69 95 SER A O 1
ATOM 769 N N . TYR A 1 96 ? 1.857 1.847 -18.488 1.00 66.12 96 TYR A N 1
ATOM 770 C CA . TYR A 1 96 ? 2.351 0.563 -18.975 1.00 66.12 96 TYR A CA 1
ATOM 771 C C . TYR A 1 96 ? 3.878 0.547 -19.055 1.00 66.12 96 TYR A C 1
ATOM 773 O O . TYR A 1 96 ? 4.515 1.426 -19.634 1.00 66.12 96 TYR A O 1
ATOM 781 N N . TYR A 1 97 ? 4.453 -0.510 -18.493 1.00 69.44 97 TYR A N 1
ATOM 782 C CA . TYR A 1 97 ? 5.873 -0.814 -18.520 1.00 69.44 97 TYR A CA 1
ATOM 783 C C . TYR A 1 97 ? 6.102 -2.033 -19.414 1.00 69.44 97 TYR A C 1
ATOM 785 O O . TYR A 1 97 ? 5.457 -3.068 -19.236 1.00 69.44 97 TYR A O 1
ATOM 793 N N . VAL A 1 98 ? 7.015 -1.930 -20.377 1.00 70.06 98 VAL A N 1
ATOM 794 C CA . VAL A 1 98 ? 7.280 -2.975 -21.378 1.00 70.06 98 VAL A CA 1
ATOM 795 C C . VAL A 1 98 ? 8.771 -3.263 -21.501 1.00 70.06 98 VAL A C 1
ATOM 797 O O . VAL A 1 98 ? 9.592 -2.358 -21.366 1.00 70.06 98 VAL A O 1
ATOM 800 N N . LYS A 1 99 ? 9.141 -4.517 -21.782 1.00 69.50 99 LYS A N 1
ATOM 801 C CA . LYS A 1 99 ? 10.551 -4.877 -22.046 1.00 69.50 99 LYS A CA 1
ATOM 802 C C . LYS A 1 99 ? 11.058 -4.388 -23.406 1.00 69.50 99 LYS A C 1
ATOM 804 O O . LYS A 1 99 ? 12.248 -4.154 -23.568 1.00 69.50 99 LYS A O 1
ATOM 809 N N . ASP A 1 100 ? 10.156 -4.226 -24.371 1.00 69.94 100 ASP A N 1
ATOM 810 C CA . ASP A 1 100 ? 10.460 -3.733 -25.715 1.00 69.94 100 ASP A CA 1
ATOM 811 C C . ASP A 1 100 ? 9.512 -2.581 -26.064 1.00 69.94 100 ASP A C 1
ATOM 813 O O . ASP A 1 100 ? 8.292 -2.743 -26.057 1.00 69.94 100 ASP A O 1
ATOM 817 N N . VAL A 1 101 ? 10.070 -1.411 -26.380 1.00 68.44 101 VAL A N 1
ATOM 818 C CA . VAL A 1 101 ? 9.319 -0.190 -26.712 1.00 68.44 101 VAL A CA 1
ATOM 819 C C . VAL A 1 101 ? 8.459 -0.384 -27.969 1.00 68.44 101 VAL A C 1
ATOM 821 O O . VAL A 1 101 ? 7.397 0.232 -28.084 1.00 68.44 101 VAL A O 1
ATOM 824 N N . ALA A 1 102 ? 8.831 -1.301 -28.871 1.00 67.75 102 ALA A N 1
ATOM 825 C CA . ALA A 1 102 ? 8.017 -1.657 -30.037 1.00 67.75 102 ALA A CA 1
ATOM 826 C C . ALA A 1 102 ? 6.664 -2.293 -29.650 1.00 67.75 102 ALA A C 1
ATOM 828 O O . ALA A 1 102 ? 5.711 -2.274 -30.437 1.00 67.75 102 ALA A O 1
ATOM 829 N N . LEU A 1 103 ? 6.533 -2.829 -28.428 1.00 67.88 103 LEU A N 1
ATOM 830 C CA . LEU A 1 103 ? 5.250 -3.299 -27.901 1.00 67.88 103 LEU A CA 1
ATOM 831 C C . LEU A 1 103 ? 4.295 -2.136 -27.610 1.00 67.88 103 LEU A C 1
ATOM 833 O O . LEU A 1 103 ? 3.096 -2.311 -27.818 1.00 67.88 103 LEU A O 1
ATOM 837 N N . CYS A 1 104 ? 4.783 -0.948 -27.227 1.00 66.75 104 CYS A N 1
ATOM 838 C CA . CYS A 1 104 ? 3.930 0.220 -26.961 1.00 66.75 104 CYS A CA 1
ATOM 839 C C . CYS A 1 104 ? 3.085 0.609 -28.188 1.00 66.75 104 CYS A C 1
ATOM 841 O O . CYS A 1 104 ? 1.898 0.913 -28.063 1.00 66.75 104 CYS A O 1
ATOM 843 N N . GLU A 1 105 ? 3.658 0.530 -29.395 1.00 66.12 105 GLU A N 1
ATOM 844 C CA . GLU A 1 105 ? 2.940 0.826 -30.644 1.00 66.12 105 GLU A CA 1
ATOM 845 C C . GLU A 1 105 ? 1.843 -0.199 -30.958 1.00 66.12 105 GLU A C 1
ATOM 847 O O . GLU A 1 105 ? 0.796 0.145 -31.519 1.00 66.12 105 GLU A O 1
ATOM 852 N N . LYS A 1 106 ? 2.059 -1.463 -30.572 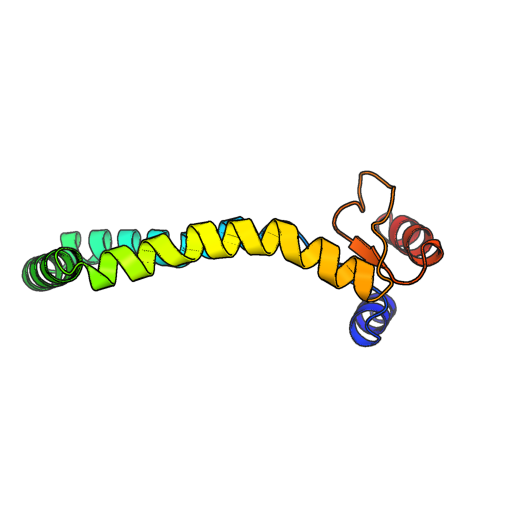1.00 66.19 106 LYS A N 1
ATOM 853 C CA . LYS A 1 106 ? 1.068 -2.533 -30.741 1.00 66.19 106 LYS A CA 1
ATOM 854 C C . LYS A 1 106 ? -0.114 -2.379 -29.786 1.00 66.19 106 LYS A C 1
ATOM 856 O O . LYS A 1 106 ? -1.21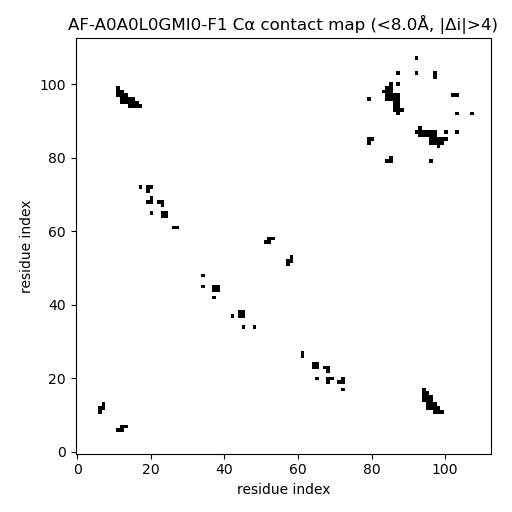8 -2.760 -30.169 1.00 66.19 106 LYS A O 1
ATOM 861 N N . ILE A 1 107 ? 0.096 -1.810 -28.595 1.00 62.69 107 ILE A N 1
ATOM 862 C CA . ILE A 1 107 ? -0.983 -1.511 -27.640 1.00 62.69 107 ILE A CA 1
ATOM 863 C C . ILE A 1 107 ? -1.878 -0.396 -28.204 1.00 62.69 107 ILE A C 1
ATOM 865 O O . ILE A 1 107 ? -3.080 -0.598 -28.359 1.00 62.69 107 ILE A O 1
ATOM 869 N N . LYS A 1 108 ? -1.286 0.722 -28.655 1.00 58.03 108 LYS A N 1
ATOM 870 C CA . LYS A 1 108 ? -2.030 1.866 -29.218 1.00 58.03 108 LYS A CA 1
ATOM 871 C C . LYS A 1 108 ? -2.935 1.496 -30.397 1.00 58.03 108 LYS A C 1
ATOM 873 O O . LYS A 1 108 ? -4.017 2.054 -30.544 1.00 58.03 108 LYS A O 1
ATOM 878 N N . ARG A 1 109 ? -2.502 0.569 -31.259 1.00 51.38 109 ARG A N 1
ATOM 879 C CA . ARG A 1 109 ? -3.303 0.126 -32.414 1.00 51.38 109 ARG A CA 1
ATOM 880 C C . ARG A 1 109 ? -4.544 -0.682 -31.998 1.00 51.38 109 ARG A C 1
ATOM 882 O O . ARG A 1 109 ? -5.474 -0.788 -32.788 1.00 51.38 109 ARG A O 1
ATOM 889 N N . ARG A 1 110 ? -4.549 -1.258 -30.792 1.00 52.75 110 ARG A N 1
ATOM 890 C CA . ARG A 1 110 ? -5.596 -2.163 -30.302 1.00 52.75 110 ARG A CA 1
ATOM 891 C C . ARG A 1 110 ? -6.664 -1.466 -29.451 1.00 52.75 110 ARG A C 1
ATOM 893 O O . ARG A 1 110 ? -7.788 -1.933 -29.466 1.00 52.75 110 ARG A O 1
ATOM 900 N N . ASP A 1 111 ? -6.340 -0.350 -28.793 1.00 48.22 111 ASP A N 1
ATOM 901 C CA . ASP A 1 111 ? -7.295 0.444 -27.987 1.00 48.22 111 ASP A CA 1
ATOM 902 C C . ASP A 1 111 ? -8.222 1.351 -28.830 1.00 48.22 111 ASP A C 1
ATOM 904 O O . ASP A 1 111 ? -9.105 2.020 -28.299 1.00 48.22 111 ASP A O 1
ATOM 908 N N . LEU A 1 112 ? -8.006 1.406 -30.148 1.00 44.66 112 LEU A N 1
ATOM 909 C CA . LEU A 1 112 ? -8.785 2.198 -31.112 1.00 44.66 112 LEU A CA 1
ATOM 910 C C . LEU A 1 112 ? -9.858 1.382 -31.861 1.00 44.66 112 LEU A C 1
ATOM 912 O O . LEU A 1 112 ? -10.511 1.941 -32.742 1.00 44.66 112 LEU A O 1
ATOM 916 N N . PHE A 1 113 ? -10.031 0.094 -31.538 1.00 37.47 113 PHE A N 1
ATOM 917 C CA . PHE A 1 113 ? -11.010 -0.806 -32.159 1.00 37.47 113 PHE A CA 1
ATOM 918 C C . PHE A 1 113 ? -11.825 -1.578 -31.122 1.00 37.47 113 PHE A C 1
ATOM 920 O O . PHE A 1 113 ? -11.210 -2.147 -30.194 1.00 37.47 113 PHE A O 1
#

Mean predicted aligned error: 12.58 Å

InterPro domains:
  IPR010665 Protein of unknown function DUF1240 [PF06836] (15-105)

Secondary structure (DSSP, 8-state):
-HHHHHHHHTTSEEE--TTHHHHHTHHHHHHHHHHHHHHHH-HHHHHHHHHHHTSHHHHHHHHTHHHHHHHHHHHHHHHHHHTT-EE--SGGGTTEEESSTHHHHHHHTTTT-

Solvent-accessible surface area (backbone atoms only — not comparable to full-atom values): 6340 Å² total; per-residue (Å²): 116,67,70,59,53,47,36,45,74,66,70,45,42,45,80,57,64,82,58,53,50,60,59,34,47,45,67,57,52,55,46,52,52,51,52,54,51,30,56,77,74,32,68,71,58,32,55,52,53,54,56,48,57,72,34,67,68,48,50,46,66,60,51,54,37,48,61,51,21,54,50,45,68,57,49,50,61,51,54,39,42,74,71,52,28,41,71,34,92,47,86,96,40,61,42,32,31,23,61,47,74,75,52,48,61,57,51,62,69,53,80,77,108

pLDDT: mean 70.9, std 11.19, range [37.47, 88.81]

Foldseek 3Di:
DVVVVVCVVVVQKDQADLCLQVVLCVVVVVLVVVLVVCVVPPPPVNVVSVVVVVPPVVVCVSCVSNVVSVVCSVVVVVVLVVVQWDAAPDPVRRRMTGNDNVVSVVVVVPVVD

Organism: NCBI:txid379893

=== Feature glossary ===
The record interleaves many kinds of information about one protein. Here is each kind framed as the question it answers.

Q: What known structures does this most resemble?
A: Structural nearest neighbors (via Foldseek easy-search vs the PDB). Reported per hit: target PDB id, E-value, and alignment TM-score. A TM-score above ~0.5 is the conve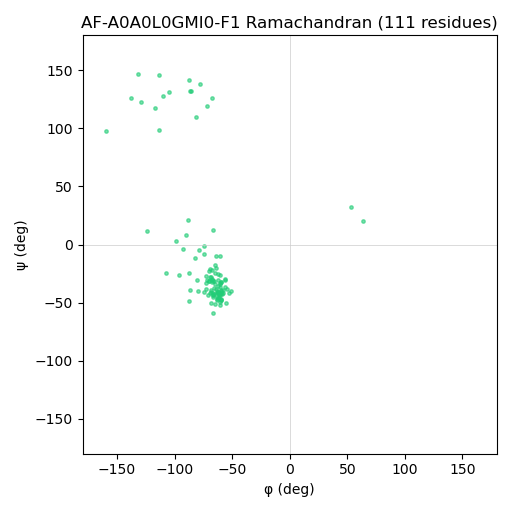ntional threshold for 'same fold'.

Q: Where is each backbone atom in 3D?
A: The mmCIF table is the protein's shape written out atom by atom. For each backbone N, Cα, C, and carbonyl O, it records an (x, y, z) coordinate triple in Å plus the residue type, chain letter, and residue number.

Q: What are the backbone torsion angles?
A: The φ/ψ torsion pair specifies the backbone conformation at each residue. φ rotates about the N–Cα bond, ψ about the Cα–C bond. Steric clashes forbid most of the (φ, ψ) plane — the allowed regions (α-helix basin, β-sheet basin, left-handed helix) are the Ramachandran-allowed regions.

Q: Which residues are buried vs exposed?
A: Solvent-accessible surface area (SASA) is the area in Å² traced out by the centre of a 1.4 Å probe sphere (a water molecule) rolled over the protein's van der Waals surface (Shrake–Rupley / Lee–Richards construction). Buried residues have near-zero SASA; fully exposed residues can exceed 200 Å². The total SASA scales roughly with the number of surface residues.

Q: How confident is the AlphaFold model at each residue?
A: pLDDT is the predicted lDDT-Cα score: AlphaFold's confidence that the local environment of each residue (all inter-atomic distances within 15 Å) is correctly placed. It is a per-residue number between 0 and 100, with higher meaning more reliable.

Q: What does the local fold look like, residue by residue?
A: 3Di is Foldseek's structural alphabet. Each residue is assigned one of twenty discrete states based on how its Cα sits relative to its spatial (not sequential) neighbors. Aligning 3Di strings finds structural homologs roughly as well as full 3D superposition, but orders of magnitude faster.

Q: How big and how compact is the whole molecule?
A: Radius of gyration (Rg) is the root-mean-square distance of Cα atoms from their centroid — a single number for overall size and compactness. A globular domain of N residues has Rg ≈ 2.2·N^0.38 Å; an extended or disordered chain has a much larger Rg. The Cα contact count is the number of residue pairs whose Cα atoms are within 8 Å and are more than four positions apart in sequence — a standard proxy for tertiary packing density. The bounding box is the smallest axis-aligned box enclosing all Cα atoms.

Q: Which residues are in helices, strands, or loops?
A: DSSP 8-state secondary structure assigns each residue one of H (α-helix), G (3₁₀-helix), I (π-helix), E (extended β-strand), B (isolated β-bridge), T (hydrogen-bonded turn), S (bend), or '-' (coil). The assignment is computed from backbone hydrogen-bond geometry via the Kabsch–Sander algorithm.

Q: How mobile is each atom in the crystal?
A: Crystallographic B-factors measure how much each atom's electron density is smeared out, in Å². They rise in mobile loops and surface residues and fall in the buried interior. In AlphaFold models this column is repurposed to hold pLDDT instead.

Q: What if only a Cα trace is available?
A: P-SEA three-state annotation labels each residue as helix, strand, or coil based purely on the geometry of the Cα trace. It serves as a fallback when the full backbone (and thus DSSP) is unavailable.

Q: What family and function is it annotated with?
A: Database cross-references. InterPro integrates a dozen domain/family signature databases into unified entries with residue-range hits. GO terms attach function/process/location labels with evidence codes. CATH codes position the fold in a four-level structural taxonomy. Organism is the NCBI-taxonomy species name.

Q: Are the domains correctly placed relative to each other?
A: Predicted Aligned Error (PAE) is an AlphaFold confidence matrix: entry (i, j) is the expected error in the position of residue j, in ångströms, when the prediction is superimposed on the true structure at residue i. Low PAE within a block of residues means that block is internally rigid and well-predicted; high PAE between two blocks means their relative placement is uncertain even if each block individually is confident.

Q: What do the diagnostic plots show?
A: Three diagnostic plots accompany the record. The Cα contact map visualizes the tertiary structure as a 2D adjacency matrix (8 Å cutoff, sequence-local contacts suppressed). The Ramachandran plot shows the distribution of backbone (φ, ψ) torsions, with points in the α and β basins reflecting secondary structure content. The PAE plot shows AlphaFold's inter-residue confidence as a color matrix.

Q: What is the amino-acid chain?
A: Primary structure: the covalent order of the twenty standard amino acids along the backbone. Two proteins with the same sequence will (almost always) fold to the same structure; two with 30% identity often share a fold but not the details.

Q: What do the rendered images show?
A: The six renders are orthographic views along the three Cartesian axes in both directions. Representation (cartoon, sticks, or surface) and color scheme (sequence-rainbow or by-chain) vary across proteins so the training set covers all the common visualization conventions.